Protein AF-A0A1B9F318-F1 (afdb_monomer_lite)

Foldseek 3Di:
DVVVVVVVCCVVPVPDPCQVPDEAEEEQVQPDPVSVVVCVVVVGRYDYDHVCCLVPDPVNPCVCVVVVVVVVVVVVVDPPPPDDVVVVVVVVVVVVVVVD

Organism: NCBI:txid1156395

Structure (mmCIF, N/CA/C/O backbone):
data_AF-A0A1B9F318-F1
#
_entry.id   AF-A0A1B9F318-F1
#
loop_
_atom_site.group_PDB
_atom_site.id
_atom_site.type_symbol
_atom_site.label_atom_id
_atom_site.label_alt_id
_atom_site.label_comp_id
_atom_site.label_asym_id
_atom_site.label_entity_id
_atom_site.label_seq_id
_atom_site.pdbx_PDB_ins_code
_atom_site.Cartn_x
_atom_site.Cartn_y
_atom_site.Cartn_z
_atom_site.occupancy
_atom_site.B_iso_or_equiv
_atom_site.auth_seq_id
_atom_site.auth_comp_id
_atom_site.auth_asym_id
_atom_site.auth_atom_id
_atom_site.pdbx_PDB_model_num
ATOM 1 N N . MET A 1 1 ? 0.352 -1.744 9.295 1.00 79.69 1 MET A N 1
ATOM 2 C CA . MET A 1 1 ? -0.189 -0.459 8.797 1.00 79.69 1 MET A CA 1
ATOM 3 C C . MET A 1 1 ? -1.228 0.053 9.773 1.00 79.69 1 MET A C 1
ATOM 5 O O . MET A 1 1 ? -0.920 0.979 10.502 1.00 79.69 1 MET A O 1
ATOM 9 N N . ILE A 1 2 ? -2.377 -0.620 9.862 1.00 81.81 2 ILE A N 1
ATOM 10 C CA . ILE A 1 2 ? -3.536 -0.183 10.653 1.00 81.81 2 ILE A CA 1
ATOM 11 C C . ILE A 1 2 ? -3.210 -0.118 12.142 1.00 81.81 2 ILE A C 1
ATOM 13 O O . ILE A 1 2 ? -3.437 0.911 12.753 1.00 81.81 2 ILE A O 1
ATOM 17 N N . GLU A 1 3 ? -2.542 -1.132 12.700 1.00 83.12 3 GLU A N 1
ATOM 18 C CA . GLU A 1 3 ? -2.083 -1.091 14.099 1.00 83.12 3 GLU A CA 1
ATOM 19 C C . GLU A 1 3 ? -1.190 0.122 14.405 1.00 83.12 3 GLU A C 1
ATOM 21 O O . GLU A 1 3 ? -1.292 0.721 15.471 1.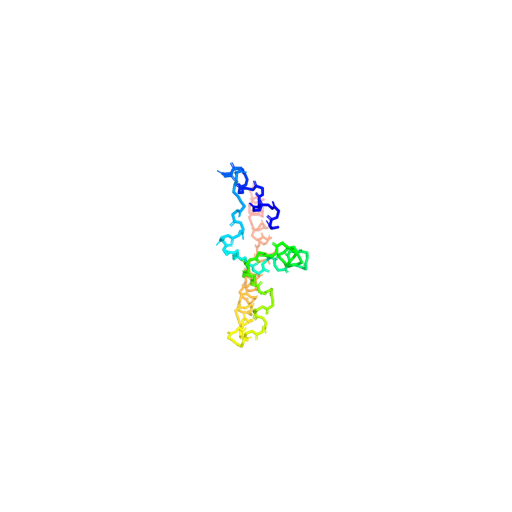00 83.12 3 GLU A O 1
ATOM 26 N N . ARG A 1 4 ? -0.299 0.492 13.475 1.00 83.88 4 ARG A N 1
ATOM 27 C CA . ARG A 1 4 ? 0.602 1.637 13.663 1.00 83.88 4 ARG A CA 1
ATOM 28 C C . ARG A 1 4 ? -0.174 2.945 13.572 1.00 83.88 4 ARG A C 1
ATOM 30 O O . ARG A 1 4 ? 0.007 3.788 14.438 1.00 83.88 4 ARG A O 1
ATOM 37 N N . SER A 1 5 ? -1.048 3.076 12.575 1.00 82.06 5 SER A N 1
ATOM 38 C CA . SER A 1 5 ? -1.942 4.228 12.437 1.00 82.06 5 SER A CA 1
ATOM 39 C C . SER A 1 5 ? -2.833 4.387 13.669 1.00 82.06 5 SER A C 1
ATOM 41 O O . SER A 1 5 ? -2.877 5.467 14.234 1.00 82.06 5 SER A O 1
ATOM 43 N N . SER A 1 6 ? -3.440 3.303 14.159 1.00 81.69 6 SER A N 1
ATOM 44 C CA . SER A 1 6 ? -4.269 3.299 15.369 1.00 81.69 6 SER A CA 1
ATOM 45 C C . SER A 1 6 ? -3.485 3.750 16.602 1.00 81.69 6 SER A C 1
ATOM 47 O O . SER A 1 6 ? -3.947 4.617 17.335 1.00 81.69 6 SER A O 1
ATOM 49 N N . LYS A 1 7 ? -2.261 3.241 16.808 1.00 83.88 7 LYS A N 1
ATOM 50 C CA . LYS A 1 7 ? -1.391 3.690 17.910 1.00 83.88 7 LYS A CA 1
ATOM 51 C C . LYS A 1 7 ? -1.072 5.182 17.823 1.00 83.88 7 LYS A C 1
ATOM 53 O O . LYS A 1 7 ? -1.130 5.863 18.836 1.00 83.88 7 LYS A O 1
ATOM 58 N N . THR A 1 8 ? -0.747 5.687 16.634 1.00 82.81 8 THR A N 1
ATOM 59 C CA . THR A 1 8 ? -0.482 7.118 16.428 1.00 82.81 8 THR A CA 1
ATOM 60 C C . THR A 1 8 ? -1.727 7.963 16.688 1.00 82.81 8 THR A C 1
ATOM 62 O O . THR A 1 8 ? -1.635 8.967 17.384 1.00 82.81 8 THR A O 1
ATOM 65 N N . CYS A 1 9 ? -2.886 7.534 16.194 1.00 76.69 9 CYS A N 1
ATOM 66 C CA . CYS A 1 9 ? -4.161 8.205 16.421 1.00 76.69 9 CYS A CA 1
ATOM 67 C C . CYS A 1 9 ? -4.523 8.268 17.910 1.00 76.69 9 CYS A C 1
ATOM 69 O O . CYS A 1 9 ? -4.856 9.344 18.381 1.00 76.69 9 CYS A O 1
ATOM 71 N N . LYS A 1 10 ? -4.339 7.183 18.674 1.00 80.31 10 LYS A N 1
ATOM 72 C CA . LYS A 1 10 ? -4.583 7.167 20.131 1.00 80.31 10 LYS A CA 1
ATOM 73 C C . LYS A 1 10 ? -3.687 8.122 20.923 1.00 80.31 10 LYS A C 1
ATOM 75 O O . LYS A 1 10 ? -4.085 8.591 21.979 1.00 80.31 10 LYS A O 1
ATOM 80 N N . VAL A 1 11 ? -2.471 8.393 20.442 1.00 83.75 11 VAL A N 1
ATOM 81 C CA . VAL A 1 11 ? -1.568 9.374 21.073 1.00 83.75 11 VAL A CA 1
ATOM 82 C C . VAL A 1 11 ? -2.032 10.808 20.806 1.00 83.75 11 VAL A C 1
ATOM 84 O O . VAL A 1 11 ? -1.849 11.670 21.657 1.00 83.75 11 VAL A O 1
ATOM 87 N N . LEU A 1 12 ? -2.615 11.069 19.633 1.00 77.88 12 LEU A N 1
ATOM 88 C CA . LEU A 1 12 ? -3.090 12.400 19.238 1.00 77.88 12 LEU A CA 1
ATOM 89 C C . LEU A 1 12 ? -4.491 12.708 19.782 1.00 77.88 12 LEU A C 1
ATOM 91 O O . LEU A 1 12 ? -4.774 13.846 20.146 1.00 77.88 12 LEU A O 1
ATOM 95 N N . SER A 1 13 ? -5.358 11.699 19.830 1.00 72.19 13 SER A N 1
ATOM 96 C CA . SER A 1 13 ? -6.759 11.797 20.236 1.00 72.19 13 SER A CA 1
ATOM 97 C C . SER A 1 13 ? -7.138 10.505 20.977 1.00 72.19 13 SER A C 1
ATOM 99 O O . SER A 1 13 ? -7.404 9.488 20.333 1.00 72.19 13 SER A O 1
ATOM 101 N N . PRO A 1 14 ? -7.093 10.501 22.321 1.00 71.38 14 PRO A N 1
ATOM 102 C CA . PRO A 1 14 ? -7.247 9.283 23.123 1.00 71.38 14 PRO A CA 1
ATOM 103 C C . PRO A 1 14 ? -8.645 8.652 23.091 1.00 71.38 14 PRO A C 1
ATOM 105 O O . PRO A 1 14 ? -8.750 7.435 23.244 1.00 71.38 14 PRO A O 1
ATOM 108 N N . ASP A 1 15 ? -9.692 9.456 22.883 1.00 63.78 15 ASP A N 1
ATOM 109 C CA . ASP A 1 15 ? -11.073 9.075 23.220 1.00 63.78 15 ASP A CA 1
ATOM 110 C C . ASP A 1 15 ? -11.967 8.695 22.025 1.00 63.78 15 ASP A C 1
ATOM 112 O O . ASP A 1 15 ? -13.080 8.210 22.227 1.00 63.78 15 ASP A O 1
ATOM 116 N N . GLU A 1 16 ? -11.501 8.842 20.781 1.00 68.06 16 GLU A N 1
ATOM 117 C CA . GLU A 1 16 ? -12.341 8.624 19.595 1.00 68.06 16 GLU A CA 1
ATOM 118 C C . GLU A 1 16 ? -11.854 7.488 18.691 1.00 68.06 16 GLU A C 1
ATOM 120 O O . GLU A 1 16 ? -10.678 7.369 18.333 1.00 68.06 16 GLU A O 1
ATOM 125 N N . ASP A 1 17 ? -12.806 6.657 18.263 1.00 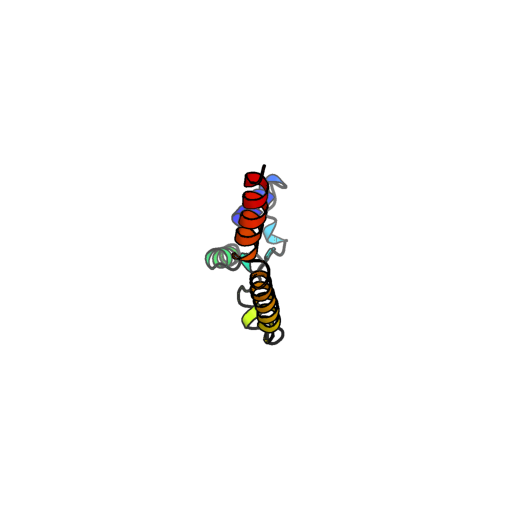73.19 17 ASP A N 1
ATOM 126 C CA . ASP A 1 17 ? -12.577 5.601 17.282 1.00 73.19 17 ASP A CA 1
ATOM 127 C C . ASP A 1 17 ? -12.691 6.176 15.861 1.00 73.19 17 ASP A C 1
ATOM 129 O O . ASP A 1 17 ? -13.687 6.012 15.154 1.00 73.19 17 ASP A O 1
ATOM 133 N N . ILE A 1 18 ? -11.637 6.893 15.463 1.00 77.44 18 ILE A N 1
ATOM 134 C CA . ILE A 1 18 ? -11.533 7.695 14.228 1.00 77.44 18 ILE A CA 1
ATOM 135 C C . ILE A 1 18 ? -11.853 6.885 12.956 1.00 77.44 18 ILE A C 1
ATOM 137 O O . ILE A 1 18 ? -12.275 7.433 11.937 1.00 77.44 18 ILE A O 1
ATOM 141 N N . PHE A 1 19 ? -11.687 5.562 12.995 1.00 78.50 19 PHE A N 1
ATOM 142 C CA . PHE A 1 19 ? -11.906 4.688 11.840 1.00 78.50 19 PHE A CA 1
ATOM 143 C C . PHE A 1 19 ? -13.379 4.504 11.446 1.00 78.50 19 PHE A C 1
ATOM 145 O O . PHE A 1 19 ? -13.634 3.971 10.369 1.00 78.50 19 PHE A O 1
ATOM 152 N N . LYS A 1 20 ? -14.341 4.937 12.274 1.00 78.38 20 LYS A N 1
ATOM 153 C CA . LYS A 1 20 ? -15.775 4.888 11.929 1.00 78.38 20 LYS A CA 1
ATOM 154 C C . LYS A 1 20 ? -16.208 6.006 10.985 1.00 78.38 20 LYS A C 1
ATOM 156 O O . LYS A 1 20 ? -17.154 5.825 10.227 1.00 78.38 20 LYS A O 1
ATOM 161 N N . GLU A 1 21 ? -15.525 7.144 11.031 1.00 81.06 21 GLU A N 1
ATOM 162 C CA . GLU A 1 21 ? -15.869 8.327 10.237 1.00 81.06 21 GLU A CA 1
ATOM 163 C C . GLU A 1 21 ? -14.900 8.533 9.063 1.00 81.06 21 GLU A C 1
ATOM 165 O O . GLU A 1 21 ? -15.271 9.047 8.006 1.00 81.06 21 GLU A O 1
ATOM 170 N N . VAL A 1 22 ? -13.648 8.093 9.218 1.00 84.19 22 VAL A N 1
ATOM 171 C CA . VAL A 1 22 ? -12.575 8.376 8.263 1.00 84.19 22 VAL A CA 1
ATOM 172 C C . VAL A 1 22 ? -12.376 7.245 7.257 1.00 84.19 22 VAL A C 1
ATOM 174 O O . VAL A 1 22 ? -12.275 6.071 7.606 1.00 84.19 22 VAL A O 1
ATOM 177 N N . LYS A 1 23 ? -12.188 7.629 5.989 1.00 89.38 23 LYS A N 1
ATOM 178 C CA . LYS A 1 23 ? -11.790 6.721 4.906 1.00 89.38 23 LYS A CA 1
ATOM 179 C C . LYS A 1 23 ? -10.280 6.524 4.887 1.00 89.38 23 LYS A C 1
ATOM 181 O O . LYS A 1 23 ? -9.516 7.480 4.745 1.00 89.38 23 LYS A O 1
ATOM 186 N N . LEU A 1 24 ? -9.830 5.277 4.971 1.00 88.19 24 LEU A N 1
ATOM 187 C CA . LEU A 1 24 ? -8.408 4.951 5.019 1.00 88.19 24 LEU A CA 1
ATOM 188 C C . LEU A 1 24 ? -7.838 4.711 3.615 1.00 88.19 24 LEU A C 1
ATOM 190 O O . LEU A 1 24 ? -8.073 3.675 3.003 1.00 88.19 24 LEU A O 1
ATOM 194 N N . THR A 1 25 ? -7.012 5.622 3.107 1.00 91.50 25 THR A N 1
ATOM 195 C CA . THR A 1 25 ? -6.293 5.416 1.836 1.00 91.50 25 THR A CA 1
ATOM 196 C C . THR A 1 25 ? -4.879 4.890 2.070 1.00 91.50 25 THR A C 1
ATOM 198 O O . THR A 1 25 ? -4.139 5.450 2.880 1.00 91.50 25 THR A O 1
ATOM 201 N N . ALA A 1 26 ? -4.458 3.859 1.332 1.00 89.94 26 ALA A N 1
ATOM 202 C CA . ALA A 1 26 ? -3.116 3.291 1.452 1.00 89.94 26 ALA A CA 1
ATOM 203 C C . ALA A 1 26 ? -2.457 2.976 0.102 1.00 89.94 26 ALA A C 1
ATOM 205 O O . ALA A 1 26 ? -3.071 2.468 -0.838 1.00 89.94 26 ALA A O 1
ATOM 206 N N . TYR A 1 27 ? -1.146 3.219 0.036 1.00 88.38 27 TYR A N 1
ATOM 207 C CA . TYR A 1 27 ? -0.321 2.900 -1.127 1.00 88.38 27 TYR A CA 1
ATOM 208 C C . TYR A 1 27 ? -0.154 1.390 -1.341 1.00 88.38 27 TYR A C 1
ATOM 210 O O . TYR A 1 27 ? -0.259 0.581 -0.421 1.00 88.38 27 TYR A O 1
ATOM 218 N N . ALA A 1 28 ? 0.262 1.020 -2.554 1.00 85.50 28 ALA A N 1
ATOM 219 C CA . ALA A 1 28 ? 0.421 -0.369 -2.982 1.00 85.50 28 ALA A CA 1
ATOM 220 C C . ALA A 1 28 ? 1.454 -1.190 -2.185 1.00 85.50 28 ALA A C 1
ATOM 222 O O . ALA A 1 28 ? 1.436 -2.421 -2.211 1.00 85.50 28 ALA A O 1
ATOM 223 N N . GLY A 1 29 ? 2.348 -0.522 -1.449 1.00 86.69 29 GLY A N 1
ATOM 224 C CA . GLY A 1 29 ? 3.273 -1.173 -0.517 1.00 86.69 29 GLY A CA 1
ATOM 225 C C . GLY A 1 29 ? 2.583 -1.809 0.696 1.00 86.69 29 GLY A C 1
ATOM 226 O O . GLY A 1 29 ? 3.157 -2.695 1.322 1.00 86.69 29 GLY A O 1
ATOM 227 N N . PHE A 1 30 ? 1.348 -1.405 1.003 1.00 87.25 30 PHE A N 1
ATOM 228 C CA . PHE A 1 30 ? 0.573 -1.913 2.134 1.00 87.25 30 PHE A CA 1
ATOM 229 C C . PHE A 1 30 ? -0.436 -3.004 1.760 1.00 87.25 30 PHE A C 1
ATOM 231 O O . PHE A 1 30 ? -1.137 -3.510 2.637 1.00 87.25 30 PHE A O 1
ATOM 238 N N . HIS A 1 31 ? -0.472 -3.406 0.488 1.00 87.56 31 HIS A N 1
ATOM 239 C CA . HIS A 1 31 ? -1.321 -4.480 -0.014 1.00 87.56 31 HIS A CA 1
ATOM 240 C C . HIS A 1 31 ? -0.771 -5.856 0.403 1.00 87.56 31 HIS A C 1
ATOM 242 O O . HIS A 1 31 ? -0.105 -6.554 -0.369 1.00 87.56 31 HIS A O 1
ATOM 248 N N . THR A 1 32 ? -1.024 -6.238 1.655 1.00 90.50 32 THR A N 1
ATOM 249 C CA . THR A 1 32 ? -0.699 -7.553 2.224 1.00 90.50 32 THR A CA 1
ATOM 250 C C . THR A 1 32 ? -1.971 -8.243 2.705 1.00 90.50 32 THR A C 1
ATOM 252 O O . THR A 1 32 ? -2.892 -7.579 3.173 1.00 90.50 32 THR A O 1
ATOM 255 N N . LYS A 1 33 ? -2.008 -9.582 2.635 1.00 90.88 33 LYS A N 1
ATOM 256 C CA . LYS A 1 33 ? -3.168 -10.385 3.059 1.00 90.88 33 LYS A CA 1
ATOM 257 C C . LYS A 1 33 ? -3.608 -10.045 4.489 1.00 90.88 33 LYS A C 1
ATOM 259 O O . LYS A 1 33 ? -4.757 -9.684 4.690 1.00 90.88 33 LYS A O 1
ATOM 264 N N . LYS A 1 34 ? -2.657 -10.009 5.432 1.00 91.44 34 LYS A N 1
ATOM 265 C CA . LYS A 1 34 ? -2.912 -9.641 6.835 1.00 91.44 34 LYS A CA 1
ATOM 266 C C . LYS A 1 34 ? -3.534 -8.245 6.990 1.00 91.44 34 LYS A C 1
ATOM 268 O O . LYS A 1 34 ? -4.433 -8.069 7.801 1.00 91.44 34 LYS A O 1
ATOM 273 N N . ASN A 1 35 ? -3.056 -7.240 6.244 1.00 89.31 35 ASN A N 1
ATOM 274 C CA . ASN A 1 35 ? -3.636 -5.895 6.332 1.00 89.31 35 ASN A CA 1
ATOM 275 C C . ASN A 1 35 ? -5.066 -5.880 5.790 1.00 89.31 35 ASN A C 1
ATOM 277 O O . ASN A 1 35 ? -5.914 -5.237 6.389 1.00 89.31 35 ASN A O 1
ATOM 281 N N . ILE A 1 36 ? -5.320 -6.578 4.681 1.00 89.88 36 ILE A N 1
ATOM 282 C CA . ILE A 1 36 ? -6.647 -6.655 4.066 1.00 89.88 36 ILE A CA 1
ATOM 283 C C . ILE A 1 36 ? -7.629 -7.370 5.002 1.00 89.88 36 ILE A C 1
ATOM 285 O O . ILE A 1 36 ? -8.689 -6.829 5.286 1.00 89.88 36 ILE A O 1
ATOM 289 N N . GLU A 1 37 ? -7.255 -8.531 5.546 1.00 92.75 37 GLU A N 1
ATOM 290 C CA . GLU A 1 37 ? -8.066 -9.262 6.533 1.00 92.75 37 GLU A CA 1
ATOM 291 C C . GLU A 1 37 ? -8.405 -8.395 7.750 1.00 92.75 37 GLU A C 1
ATOM 293 O O . GLU A 1 37 ? -9.536 -8.420 8.220 1.00 92.75 37 GLU A O 1
ATOM 298 N N . MET A 1 38 ? -7.451 -7.586 8.221 1.00 90.38 38 MET A N 1
ATOM 299 C CA . MET A 1 38 ? -7.660 -6.669 9.340 1.00 90.38 38 MET A CA 1
ATOM 300 C C . MET A 1 38 ? -8.603 -5.502 8.998 1.00 90.38 38 MET A C 1
ATOM 302 O O . MET A 1 38 ? -9.412 -5.136 9.842 1.00 90.38 38 MET A O 1
ATOM 306 N N . VAL A 1 39 ? -8.537 -4.933 7.784 1.00 90.12 39 VAL A N 1
ATOM 307 C CA . VAL A 1 39 ? -9.528 -3.933 7.321 1.00 90.12 39 VAL A CA 1
ATOM 308 C C . VAL A 1 39 ? -10.926 -4.537 7.346 1.00 90.12 39 VAL A C 1
ATOM 310 O O . VAL A 1 39 ? -11.848 -3.932 7.887 1.00 90.12 39 VAL A O 1
ATOM 313 N N . PHE A 1 40 ? -11.069 -5.729 6.762 1.00 90.06 40 PHE A N 1
ATOM 314 C CA . PHE A 1 40 ? -12.361 -6.392 6.632 1.00 90.06 40 PHE A CA 1
ATOM 315 C C . PHE A 1 40 ? -12.951 -6.771 7.988 1.00 90.06 40 PHE A C 1
ATOM 317 O O . PHE A 1 40 ? -14.128 -6.515 8.220 1.00 90.06 40 PHE A O 1
ATOM 324 N N . SER A 1 41 ? -12.154 -7.344 8.895 1.00 89.94 41 SER A N 1
ATOM 325 C CA . SER A 1 41 ? -12.645 -7.757 10.215 1.00 89.94 41 SER A CA 1
ATOM 326 C C . SER A 1 41 ? -13.034 -6.582 11.108 1.00 89.94 41 SER A C 1
ATOM 328 O O . SER A 1 41 ? -13.948 -6.711 11.916 1.00 89.94 41 SER A O 1
ATOM 330 N N . GLN A 1 42 ? -12.366 -5.437 10.956 1.00 87.31 42 GLN A N 1
ATOM 331 C CA . GLN A 1 42 ? -12.662 -4.216 11.707 1.00 87.31 42 GLN A CA 1
ATOM 332 C C . GLN A 1 42 ? -13.742 -3.350 11.040 1.00 87.31 42 GLN A C 1
ATOM 334 O O . GLN A 1 42 ? -14.147 -2.348 11.620 1.00 87.31 42 GLN A O 1
ATOM 339 N N . GLY A 1 43 ? -14.212 -3.719 9.842 1.00 87.88 43 GLY A N 1
ATOM 340 C CA . GLY A 1 43 ? -15.241 -2.972 9.115 1.00 87.88 43 GLY A CA 1
ATOM 341 C C . GLY A 1 43 ? -14.803 -1.568 8.689 1.00 87.88 43 GLY A C 1
ATOM 342 O O . GLY A 1 43 ? -15.634 -0.670 8.612 1.00 87.88 43 GLY A O 1
ATOM 343 N N . ILE A 1 44 ? -13.506 -1.360 8.442 1.00 88.19 44 ILE A N 1
ATOM 344 C CA . ILE A 1 44 ? -12.957 -0.043 8.094 1.00 88.19 44 ILE A CA 1
ATOM 345 C C . ILE A 1 44 ? -13.207 0.241 6.609 1.00 88.19 44 ILE A C 1
ATOM 347 O O . ILE A 1 44 ? -12.820 -0.561 5.756 1.00 88.19 44 ILE A O 1
ATOM 351 N N . ASP A 1 45 ? -13.775 1.405 6.280 1.00 90.25 45 ASP A N 1
ATOM 352 C CA . ASP A 1 45 ? -13.858 1.871 4.889 1.00 90.25 45 ASP A CA 1
ATOM 353 C C . ASP A 1 45 ? -12.460 2.284 4.402 1.00 90.25 45 ASP A C 1
ATOM 355 O O . ASP A 1 45 ? -11.910 3.315 4.805 1.00 90.25 45 ASP A O 1
ATOM 359 N N . ALA A 1 46 ? -11.839 1.443 3.571 1.00 90.62 46 ALA A N 1
ATOM 360 C CA . ALA A 1 46 ? -10.458 1.620 3.145 1.00 90.62 46 ALA A CA 1
ATOM 361 C C . ALA A 1 46 ? -10.241 1.381 1.646 1.00 90.62 46 ALA A C 1
ATOM 363 O O . ALA A 1 46 ? -10.681 0.390 1.066 1.00 90.62 46 ALA A O 1
ATOM 364 N N . TYR A 1 47 ? -9.421 2.242 1.046 1.00 91.31 47 TYR A N 1
ATOM 365 C CA . TYR A 1 47 ? -8.971 2.160 -0.338 1.00 91.31 47 TYR A CA 1
ATOM 366 C C . TYR A 1 47 ? -7.482 1.811 -0.367 1.00 91.31 47 TYR A C 1
ATOM 368 O O . TYR A 1 47 ? -6.615 2.665 -0.160 1.00 91.31 47 TYR A O 1
ATOM 376 N N . ILE A 1 48 ? -7.168 0.542 -0.634 1.00 91.25 48 ILE A N 1
ATOM 377 C CA . ILE A 1 48 ? -5.788 0.049 -0.729 1.00 91.25 48 ILE A CA 1
ATOM 378 C C . ILE A 1 48 ? -5.431 -0.173 -2.198 1.00 91.25 48 ILE A C 1
ATOM 380 O O . ILE A 1 48 ? -6.065 -0.965 -2.893 1.00 91.25 48 ILE A O 1
ATOM 384 N N . ALA A 1 49 ? -4.376 0.489 -2.675 1.00 90.00 49 ALA A N 1
ATOM 385 C CA . ALA A 1 49 ? -3.899 0.284 -4.038 1.00 90.00 49 ALA A CA 1
ATOM 386 C C . ALA A 1 49 ? -3.334 -1.138 -4.235 1.00 90.00 49 ALA A C 1
ATOM 388 O O . ALA A 1 49 ? -2.579 -1.645 -3.409 1.00 90.00 49 ALA A O 1
ATOM 389 N N . ASP A 1 50 ? -3.646 -1.780 -5.361 1.00 87.12 50 ASP A N 1
ATOM 390 C CA . ASP A 1 50 ? -3.114 -3.106 -5.699 1.00 87.12 50 ASP A CA 1
ATOM 391 C C . ASP A 1 50 ? -1.623 -3.038 -6.066 1.00 87.12 50 ASP A C 1
ATOM 393 O O . ASP A 1 50 ? -1.211 -2.225 -6.888 1.00 87.12 50 ASP A O 1
ATOM 397 N N . ARG A 1 51 ? -0.801 -3.955 -5.545 1.00 86.38 51 ARG A N 1
ATOM 398 C CA . ARG A 1 51 ? 0.624 -4.086 -5.899 1.00 86.38 51 ARG A CA 1
ATOM 399 C C . ARG A 1 51 ? 0.863 -4.379 -7.381 1.00 86.38 51 ARG A C 1
ATOM 401 O O . ARG A 1 51 ? 1.910 -4.010 -7.922 1.00 86.38 51 ARG A O 1
ATOM 408 N N . GLN A 1 52 ? -0.083 -5.028 -8.048 1.00 85.69 52 GLN A N 1
ATOM 409 C CA . GLN A 1 52 ? 0.012 -5.403 -9.454 1.00 85.69 52 GLN A CA 1
ATOM 410 C C . GLN A 1 52 ? -0.691 -4.427 -10.400 1.00 85.69 52 GLN A C 1
ATOM 412 O O . GLN A 1 52 ? -0.695 -4.686 -11.602 1.00 85.69 52 GLN A O 1
ATOM 417 N N . PHE A 1 53 ? -1.194 -3.279 -9.922 1.00 87.44 53 PHE A N 1
ATOM 418 C CA . PHE A 1 53 ? -1.930 -2.311 -10.754 1.00 87.44 53 PHE A CA 1
ATOM 419 C C . PHE A 1 53 ? -1.159 -1.945 -12.029 1.00 87.44 53 PHE A C 1
ATOM 421 O O . PHE A 1 53 ? -1.668 -1.957 -13.142 1.00 87.44 53 PHE A O 1
ATOM 428 N N . ARG A 1 54 ? 0.147 -1.769 -11.846 1.00 85.69 54 ARG A N 1
ATOM 429 C CA . ARG A 1 54 ? 1.161 -1.490 -12.855 1.00 85.69 54 ARG A CA 1
ATOM 430 C C . ARG A 1 54 ? 1.266 -2.552 -13.958 1.00 85.69 54 ARG A C 1
ATOM 432 O O . ARG A 1 54 ? 1.683 -2.221 -15.058 1.00 85.69 54 ARG A O 1
ATOM 439 N N . LYS A 1 55 ? 0.982 -3.819 -13.658 1.00 85.75 55 LYS A N 1
ATOM 440 C CA . LYS A 1 55 ? 0.983 -4.917 -14.639 1.00 85.75 55 LYS A CA 1
ATOM 441 C C . LYS A 1 55 ? -0.373 -5.076 -15.331 1.00 85.75 55 LYS A C 1
ATOM 443 O O . LYS A 1 55 ? -0.401 -5.523 -16.468 1.00 85.75 55 LYS A O 1
ATOM 448 N N . ARG A 1 56 ? -1.468 -4.753 -14.635 1.00 85.12 56 ARG A N 1
ATOM 449 C CA . ARG A 1 56 ? -2.844 -4.949 -15.118 1.00 85.12 56 ARG A CA 1
ATOM 450 C C . ARG A 1 56 ? -3.329 -3.813 -16.016 1.00 85.12 56 ARG A C 1
ATOM 452 O O . ARG A 1 56 ? -4.104 -4.059 -16.930 1.00 85.12 56 ARG A O 1
ATOM 459 N N . ASP A 1 57 ? -2.876 -2.590 -15.761 1.00 86.88 57 ASP A N 1
ATOM 460 C CA . ASP A 1 57 ? -3.316 -1.410 -16.502 1.00 86.88 57 ASP A CA 1
ATOM 461 C C . ASP A 1 57 ? -2.617 -1.317 -17.883 1.00 86.88 57 ASP A C 1
ATOM 463 O O . ASP A 1 57 ? -1.381 -1.224 -17.942 1.00 86.88 57 ASP A O 1
ATOM 467 N N . PRO A 1 58 ? -3.383 -1.310 -19.000 1.00 87.94 58 PRO A N 1
ATOM 468 C CA . PRO A 1 58 ? -2.855 -1.177 -20.357 1.00 87.94 58 PRO A CA 1
ATOM 469 C C . PRO A 1 58 ? -1.965 0.052 -20.576 1.00 87.94 58 PRO A C 1
ATOM 471 O O . PRO A 1 58 ? -1.023 -0.019 -21.363 1.00 87.94 58 PRO A O 1
ATOM 474 N N . ARG A 1 59 ? -2.206 1.155 -19.854 1.00 87.00 59 ARG A N 1
ATOM 475 C CA . ARG A 1 59 ? -1.411 2.395 -19.939 1.00 87.00 59 ARG A CA 1
ATOM 476 C C . ARG A 1 59 ? 0.039 2.186 -19.524 1.00 87.00 59 ARG A C 1
ATOM 478 O O . ARG A 1 59 ? 0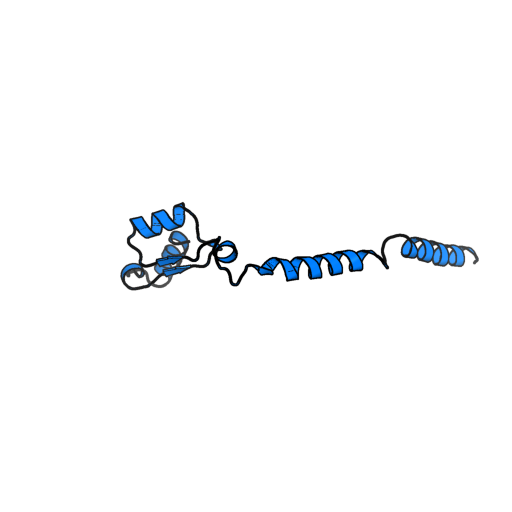.916 2.954 -19.901 1.00 87.00 59 ARG A O 1
ATOM 485 N N . PHE A 1 60 ? 0.308 1.139 -18.749 1.00 82.81 60 PHE A N 1
ATOM 486 C CA . PHE A 1 60 ? 1.646 0.799 -18.303 1.00 82.81 60 PHE A CA 1
ATOM 487 C C . PHE A 1 60 ? 2.319 -0.276 -19.160 1.00 82.81 60 PHE A C 1
ATOM 489 O O . PHE A 1 60 ? 3.405 -0.697 -18.773 1.00 82.81 60 PHE A O 1
ATOM 496 N N . ARG A 1 61 ? 1.751 -0.722 -20.291 1.00 82.00 61 ARG A N 1
ATOM 497 C CA . ARG A 1 61 ? 2.351 -1.771 -21.146 1.00 82.00 61 ARG A CA 1
ATOM 498 C C . ARG A 1 61 ? 3.802 -1.462 -21.530 1.00 82.00 61 ARG A C 1
ATOM 500 O O . ARG A 1 61 ? 4.674 -2.302 -21.324 1.00 82.00 61 ARG A O 1
ATOM 507 N N . ASP A 1 62 ? 4.091 -0.222 -21.916 1.00 82.31 62 ASP A N 1
ATOM 508 C CA . ASP A 1 62 ? 5.421 0.186 -22.394 1.00 82.31 62 ASP A CA 1
ATOM 509 C C . ASP A 1 62 ? 6.389 0.644 -21.288 1.00 82.31 62 ASP A C 1
ATOM 511 O O . ASP A 1 62 ? 7.417 1.271 -21.563 1.00 82.31 62 ASP A O 1
ATOM 515 N N . ARG A 1 63 ? 6.122 0.319 -20.010 1.00 74.50 63 ARG A N 1
ATOM 516 C CA . ARG A 1 63 ? 6.957 0.769 -18.872 1.00 74.50 63 ARG A CA 1
ATOM 517 C C . ARG A 1 63 ? 8.437 0.404 -18.999 1.00 74.50 63 ARG A C 1
ATOM 519 O O . ARG A 1 63 ? 9.304 1.065 -18.427 1.00 74.50 63 ARG A O 1
ATOM 526 N N . ASP A 1 64 ? 8.722 -0.694 -19.693 1.00 76.50 64 ASP A N 1
ATOM 527 C CA . ASP A 1 64 ? 10.054 -1.280 -19.756 1.00 76.50 64 ASP A CA 1
ATOM 528 C C . ASP A 1 64 ? 10.942 -0.576 -20.791 1.00 76.50 64 ASP A C 1
ATOM 530 O O . ASP A 1 64 ? 12.165 -0.733 -20.734 1.00 76.50 64 ASP A O 1
ATOM 534 N N . ARG A 1 65 ? 10.366 0.296 -21.637 1.00 76.38 65 ARG A N 1
ATOM 535 C CA . ARG A 1 65 ? 11.098 1.156 -22.581 1.00 76.38 65 ARG A CA 1
ATOM 536 C C . ARG A 1 65 ? 12.191 1.963 -21.877 1.00 76.38 65 ARG A C 1
ATOM 538 O O . ARG A 1 65 ? 13.341 1.979 -22.312 1.00 76.38 65 ARG A O 1
ATOM 545 N N . PHE A 1 66 ? 11.872 2.554 -20.726 1.00 72.50 66 PHE A N 1
ATOM 546 C CA . PHE A 1 66 ? 12.826 3.356 -19.953 1.00 72.50 66 PHE A CA 1
ATOM 547 C C . PHE A 1 66 ? 13.924 2.513 -19.293 1.00 72.50 66 PHE A C 1
ATOM 549 O O . PHE A 1 66 ? 15.062 2.965 -19.161 1.00 72.50 66 PHE A O 1
ATOM 556 N N . LYS A 1 67 ? 13.639 1.254 -18.927 1.00 74.38 67 LYS A N 1
ATOM 557 C CA . LYS A 1 67 ? 14.658 0.369 -18.337 1.00 74.38 67 LYS A CA 1
ATOM 558 C C . LYS A 1 67 ? 15.763 0.025 -19.332 1.00 74.38 67 LYS A C 1
ATOM 560 O O . LYS A 1 67 ? 16.897 -0.195 -18.910 1.00 74.38 67 LYS A O 1
ATOM 565 N N . GLN A 1 68 ? 15.449 -0.054 -20.624 1.00 72.62 68 GLN A N 1
ATOM 566 C CA . GLN A 1 68 ? 16.441 -0.339 -21.662 1.00 72.62 68 GLN A CA 1
ATOM 567 C C . GLN A 1 68 ? 17.412 0.832 -21.852 1.00 72.62 68 GLN A C 1
ATOM 569 O O . GLN A 1 68 ? 18.622 0.609 -21.870 1.00 72.62 68 GLN A O 1
ATOM 574 N N . ILE A 1 69 ? 16.895 2.065 -21.893 1.00 72.75 69 ILE A N 1
ATOM 575 C CA . ILE A 1 69 ? 17.695 3.297 -22.004 1.00 72.75 69 ILE A CA 1
ATOM 576 C C . ILE A 1 69 ? 18.666 3.398 -20.824 1.00 72.75 69 ILE A C 1
ATOM 578 O O . ILE A 1 69 ? 19.880 3.418 -21.019 1.00 72.75 69 ILE A O 1
ATOM 582 N N . VAL A 1 70 ? 18.146 3.306 -19.595 1.00 73.81 70 VAL A N 1
ATOM 583 C CA . VAL A 1 70 ? 18.970 3.383 -18.381 1.00 73.81 70 VAL A CA 1
ATOM 584 C C . VAL A 1 70 ? 20.026 2.274 -18.349 1.00 73.81 70 VAL A C 1
ATOM 586 O O . VAL A 1 70 ? 21.167 2.525 -17.972 1.00 73.81 70 VAL A O 1
ATOM 589 N N . ARG A 1 71 ? 19.698 1.038 -18.759 1.00 73.12 71 ARG A N 1
ATOM 590 C CA . ARG A 1 71 ? 20.676 -0.066 -18.839 1.00 73.12 71 ARG A CA 1
ATOM 591 C C . ARG A 1 71 ? 21.777 0.198 -19.867 1.00 73.12 71 ARG A C 1
ATOM 593 O O . ARG A 1 71 ? 22.932 -0.113 -19.579 1.00 73.12 71 ARG A O 1
ATOM 600 N N . LYS A 1 72 ? 21.442 0.755 -21.033 1.00 72.31 72 LYS A N 1
ATOM 6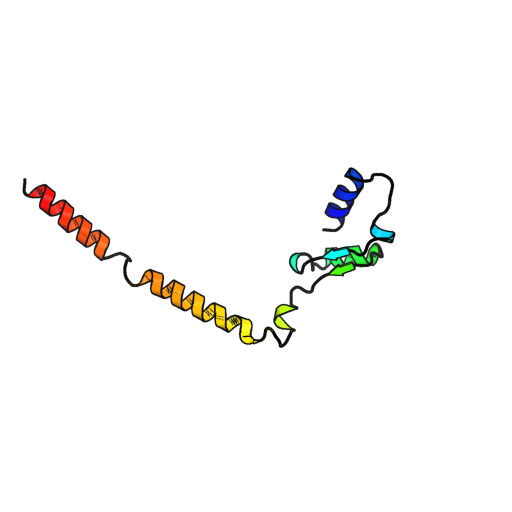01 C CA . LYS A 1 72 ? 22.413 1.113 -22.077 1.00 72.31 72 LYS A CA 1
ATOM 602 C C . LYS A 1 72 ? 23.368 2.200 -21.579 1.00 72.31 72 LYS A C 1
ATOM 604 O O . LYS A 1 72 ? 24.578 2.030 -21.685 1.00 72.31 72 LYS A O 1
ATOM 609 N N . GLU A 1 73 ? 22.838 3.228 -20.920 1.00 70.50 73 GLU A N 1
ATOM 610 C CA . GLU A 1 73 ? 23.627 4.285 -20.272 1.00 70.50 73 GLU A CA 1
ATOM 611 C C . GLU A 1 73 ? 24.475 3.775 -19.095 1.00 70.50 73 GLU A C 1
ATOM 613 O O . GLU A 1 73 ? 25.587 4.241 -18.854 1.00 70.50 73 GLU A O 1
ATOM 618 N N . ARG A 1 74 ? 23.987 2.792 -18.324 1.00 67.50 74 ARG A N 1
ATOM 619 C CA . ARG A 1 74 ? 24.802 2.135 -17.284 1.00 67.50 74 ARG A CA 1
ATOM 620 C C . ARG A 1 74 ? 25.985 1.391 -17.898 1.00 67.50 74 ARG A C 1
ATOM 622 O O . ARG A 1 74 ? 27.068 1.446 -17.332 1.00 67.50 74 ARG A O 1
ATOM 629 N N . LYS A 1 75 ? 25.792 0.703 -19.029 1.00 63.47 75 LYS A N 1
ATOM 630 C CA . LYS A 1 75 ? 26.869 -0.026 -19.719 1.00 63.47 75 LYS A CA 1
ATOM 631 C C . LYS A 1 75 ? 27.897 0.923 -20.340 1.00 63.47 75 LYS A C 1
ATOM 633 O O . LYS A 1 75 ? 29.087 0.674 -20.187 1.00 63.47 75 LYS A O 1
ATOM 638 N N . SER A 1 76 ? 27.469 2.025 -20.961 1.00 62.53 76 SER A N 1
ATOM 639 C CA . SER A 1 76 ? 28.390 3.014 -21.550 1.00 62.53 76 SER A CA 1
ATOM 640 C C . SER A 1 76 ? 29.223 3.768 -20.508 1.00 62.53 76 SER A C 1
ATOM 642 O O . SER A 1 76 ? 30.342 4.184 -20.799 1.00 62.53 76 SER A O 1
ATOM 644 N N . ARG A 1 77 ? 28.740 3.880 -19.262 1.00 58.59 77 ARG A N 1
ATOM 645 C CA . ARG A 1 77 ? 29.530 4.420 -18.141 1.00 58.59 77 ARG A CA 1
ATOM 646 C C . ARG A 1 77 ? 30.772 3.594 -17.794 1.00 58.59 77 ARG A C 1
ATOM 648 O O . ARG A 1 77 ? 31.693 4.135 -17.191 1.00 58.59 77 ARG A O 1
ATOM 655 N N . PHE A 1 78 ? 30.829 2.318 -18.179 1.00 55.56 78 PHE A N 1
ATOM 656 C CA . PHE A 1 78 ? 31.957 1.431 -17.873 1.00 55.56 78 PHE A CA 1
ATOM 657 C C . PHE A 1 78 ? 32.966 1.254 -19.019 1.00 55.56 78 PHE A C 1
ATOM 659 O O . PHE A 1 78 ? 33.951 0.545 -18.828 1.00 55.56 78 PHE A O 1
ATOM 666 N N . THR A 1 79 ? 32.792 1.892 -20.184 1.00 55.81 79 THR A N 1
ATOM 667 C CA . THR A 1 79 ? 33.585 1.543 -21.383 1.00 55.81 79 THR A CA 1
ATOM 668 C C . THR A 1 79 ? 34.675 2.532 -21.805 1.00 55.81 79 THR A C 1
ATOM 670 O O . THR A 1 79 ? 35.334 2.263 -22.800 1.00 55.81 79 THR A O 1
ATOM 673 N N . LEU A 1 80 ? 34.951 3.625 -21.077 1.00 53.28 80 LEU A N 1
ATOM 674 C CA . LEU A 1 80 ? 36.049 4.550 -21.458 1.00 53.28 80 LEU A CA 1
ATOM 675 C C . LEU A 1 80 ? 36.987 5.006 -20.323 1.00 53.28 80 LEU A C 1
ATOM 677 O O . LEU A 1 80 ? 37.956 5.714 -20.578 1.00 53.28 80 LEU A O 1
ATOM 681 N N . ARG A 1 81 ? 36.763 4.584 -19.071 1.00 54.09 81 ARG A N 1
ATOM 682 C CA . ARG A 1 81 ? 37.638 4.920 -17.920 1.00 54.09 81 ARG A CA 1
ATOM 683 C C . ARG A 1 81 ? 37.895 3.745 -16.968 1.00 54.09 81 ARG A C 1
ATOM 685 O O . ARG A 1 81 ? 38.154 3.935 -15.787 1.00 54.09 81 ARG A O 1
ATOM 692 N N . GLY A 1 82 ? 37.796 2.512 -17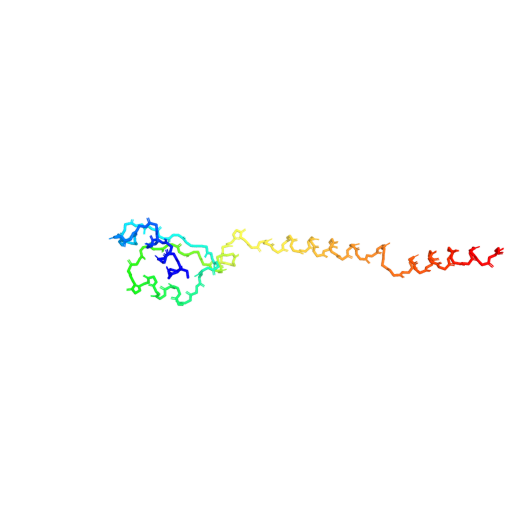.454 1.00 56.75 82 GLY A N 1
ATOM 693 C CA . GLY A 1 82 ? 37.937 1.317 -16.624 1.00 56.75 82 GLY A CA 1
ATOM 694 C C . GLY A 1 82 ? 39.244 0.571 -16.875 1.00 56.75 82 GLY A C 1
ATOM 695 O O . GLY A 1 82 ? 39.363 -0.133 -17.870 1.00 56.75 82 GLY A O 1
ATOM 696 N N . LYS A 1 83 ? 40.169 0.642 -15.913 1.00 53.62 83 LYS A N 1
ATOM 697 C CA . LYS A 1 83 ? 41.261 -0.317 -15.627 1.00 53.62 83 LYS A CA 1
ATOM 698 C C . LYS A 1 83 ? 42.606 -0.186 -16.355 1.00 53.62 83 LYS A C 1
ATOM 700 O O . LYS A 1 83 ? 43.615 -0.396 -15.695 1.00 53.62 83 LYS A O 1
ATOM 705 N N . ARG A 1 84 ? 42.686 0.169 -17.644 1.00 51.38 84 ARG A N 1
ATOM 706 C CA . ARG A 1 84 ? 43.989 0.139 -18.363 1.00 51.38 84 ARG A CA 1
ATOM 707 C C . ARG A 1 84 ? 44.756 1.467 -18.352 1.00 51.38 84 ARG A C 1
ATOM 709 O O . ARG A 1 84 ? 45.973 1.476 -18.209 1.00 51.38 84 ARG A O 1
ATOM 716 N N . THR A 1 85 ? 44.050 2.591 -18.441 1.00 55.12 85 THR A N 1
ATOM 717 C CA . THR A 1 85 ? 44.656 3.934 -18.495 1.00 55.12 85 THR A CA 1
ATOM 718 C C . THR A 1 85 ? 45.184 4.413 -17.147 1.00 55.12 85 THR A C 1
ATOM 720 O O . THR A 1 85 ? 46.178 5.124 -17.110 1.00 55.12 85 THR A O 1
ATOM 723 N N . GLN A 1 86 ? 44.574 3.992 -16.037 1.00 57.88 86 GLN A N 1
ATOM 724 C CA . GLN A 1 86 ? 45.013 4.386 -14.695 1.00 57.88 86 GLN A CA 1
ATOM 725 C C . GLN A 1 86 ? 46.345 3.722 -14.311 1.00 57.88 86 GLN A C 1
ATOM 727 O O . GLN A 1 86 ? 47.206 4.373 -13.730 1.00 57.88 86 GLN A O 1
ATOM 732 N N . TRP A 1 87 ? 46.546 2.461 -14.714 1.00 61.12 87 TRP A N 1
ATOM 733 C CA . TRP A 1 87 ? 47.819 1.751 -14.546 1.00 61.12 87 TRP A CA 1
ATOM 734 C C . TRP A 1 87 ? 48.912 2.303 -15.469 1.00 61.12 87 TRP A C 1
ATOM 736 O O . TRP A 1 87 ? 50.035 2.505 -15.026 1.00 61.12 87 TRP A O 1
ATOM 746 N N . LEU A 1 88 ? 48.583 2.620 -16.727 1.00 63.88 88 LEU A N 1
ATOM 747 C CA . LEU A 1 88 ? 49.530 3.246 -17.660 1.00 63.88 88 LEU A CA 1
ATOM 748 C C . LEU A 1 88 ? 49.945 4.656 -17.212 1.00 63.88 88 LEU A C 1
ATOM 750 O O . LEU A 1 88 ? 51.123 4.991 -17.292 1.00 63.88 88 LEU A O 1
ATOM 754 N N . LEU A 1 89 ? 49.008 5.459 -16.692 1.00 61.62 89 LEU A N 1
ATOM 755 C CA . LEU A 1 89 ? 49.310 6.780 -16.136 1.00 61.62 89 LEU A CA 1
ATOM 756 C C . LEU A 1 89 ? 50.153 6.666 -14.857 1.00 61.62 89 LEU A C 1
ATOM 758 O O . LEU A 1 89 ? 51.111 7.417 -14.700 1.00 61.62 89 LEU A O 1
ATOM 762 N N . TYR A 1 90 ? 49.854 5.694 -13.987 1.00 69.69 90 TYR A N 1
ATOM 763 C CA . TYR A 1 90 ? 50.690 5.381 -12.826 1.00 69.69 90 TYR A CA 1
ATOM 764 C C . TYR A 1 90 ? 52.114 4.991 -13.246 1.00 69.69 90 TYR A C 1
ATOM 766 O O . TYR A 1 90 ? 53.062 5.590 -12.755 1.00 69.69 90 TYR A O 1
ATOM 774 N N . CYS A 1 91 ? 52.289 4.072 -14.204 1.00 69.12 91 CYS A N 1
ATOM 775 C CA . CYS A 1 91 ? 53.615 3.676 -14.694 1.00 69.12 91 CYS A CA 1
ATOM 776 C C . CYS A 1 91 ? 54.397 4.837 -15.326 1.00 69.12 91 CYS A C 1
ATOM 778 O O . CYS A 1 91 ? 55.599 4.939 -15.103 1.00 69.12 91 CYS A O 1
ATOM 780 N N . LEU A 1 92 ? 53.739 5.722 -16.082 1.00 71.88 92 LEU A N 1
ATOM 781 C CA . LEU A 1 92 ? 54.386 6.898 -16.676 1.00 71.88 92 LEU A CA 1
ATOM 782 C C . LEU A 1 92 ? 54.874 7.883 -15.606 1.00 71.88 92 LEU A C 1
ATOM 784 O O . LEU A 1 92 ? 56.036 8.280 -15.633 1.00 71.88 92 LEU A O 1
ATOM 788 N N . VAL A 1 93 ? 54.022 8.228 -14.635 1.00 70.38 93 VAL A N 1
ATOM 789 C CA . VAL A 1 93 ? 54.395 9.127 -13.527 1.00 70.38 93 VAL A CA 1
ATOM 790 C C . VAL A 1 93 ? 55.506 8.509 -12.671 1.00 70.38 93 VAL A C 1
ATOM 792 O O . VAL A 1 93 ? 56.460 9.191 -12.301 1.00 70.38 93 VAL A O 1
ATOM 795 N N . HIS A 1 94 ? 55.422 7.208 -12.387 1.00 62.91 94 HIS A N 1
ATOM 796 C CA . HIS A 1 94 ? 56.381 6.528 -11.518 1.00 62.91 94 HIS A CA 1
ATOM 797 C C . HIS A 1 94 ? 57.746 6.305 -12.189 1.00 62.91 94 HIS A C 1
ATOM 799 O O . HIS A 1 94 ? 58.762 6.362 -11.505 1.00 62.91 94 HIS A O 1
ATOM 805 N N . ASN A 1 95 ? 57.800 6.110 -13.512 1.00 63.62 95 ASN A N 1
ATOM 806 C CA . ASN A 1 95 ? 59.066 6.004 -14.246 1.00 63.62 95 ASN A CA 1
ATOM 807 C C . ASN A 1 95 ? 59.793 7.349 -14.358 1.00 63.62 95 ASN A C 1
ATOM 809 O O . ASN A 1 95 ? 61.009 7.383 -14.216 1.00 63.62 95 ASN A O 1
ATOM 813 N N . ILE A 1 96 ? 59.071 8.459 -14.550 1.00 65.19 96 ILE A N 1
ATOM 814 C CA . ILE A 1 96 ? 59.678 9.802 -14.588 1.00 65.19 96 ILE A CA 1
ATOM 815 C C . ILE A 1 96 ? 60.298 10.156 -13.226 1.00 65.19 96 ILE A C 1
ATOM 817 O O . ILE A 1 96 ? 61.390 10.710 -13.176 1.00 65.19 96 ILE A O 1
ATOM 821 N N . SER A 1 97 ? 59.662 9.753 -12.120 1.00 53.59 97 SER A N 1
ATOM 822 C CA . SER A 1 97 ? 60.195 9.952 -10.763 1.00 53.59 97 SER A CA 1
ATOM 823 C C . SER A 1 97 ? 61.423 9.091 -10.424 1.00 53.59 97 SER A C 1
ATOM 825 O O . SER A 1 97 ? 61.981 9.265 -9.345 1.00 53.59 97 SER A O 1
ATOM 827 N N . LYS A 1 98 ? 61.823 8.150 -11.292 1.00 57.44 98 LYS A N 1
ATOM 828 C CA . LYS A 1 98 ? 63.016 7.300 -11.118 1.00 57.44 98 LYS A CA 1
ATOM 829 C C . LYS A 1 98 ? 64.199 7.704 -12.007 1.00 57.44 98 LYS A C 1
ATOM 831 O O . LYS A 1 98 ? 65.216 7.019 -11.993 1.00 57.44 98 LYS A O 1
ATOM 836 N N . ILE A 1 99 ? 64.047 8.762 -12.809 1.00 62.25 99 ILE A N 1
ATOM 837 C CA . ILE A 1 99 ? 65.081 9.289 -13.723 1.00 62.25 99 ILE A CA 1
ATOM 838 C C . ILE A 1 99 ? 65.836 10.487 -13.090 1.00 62.25 99 ILE A C 1
ATOM 840 O O . ILE A 1 99 ? 66.711 11.079 -13.716 1.00 62.25 99 ILE A O 1
ATOM 844 N N . HIS A 1 100 ? 65.545 10.817 -11.830 1.00 47.72 100 HIS A N 1
ATOM 845 C CA . HIS A 1 100 ? 66.320 11.730 -10.982 1.00 47.72 100 HIS A CA 1
ATOM 846 C C . HIS A 1 100 ? 66.779 10.979 -9.730 1.00 47.72 100 HIS A C 1
ATOM 848 O O . HIS A 1 100 ? 67.814 11.380 -9.159 1.0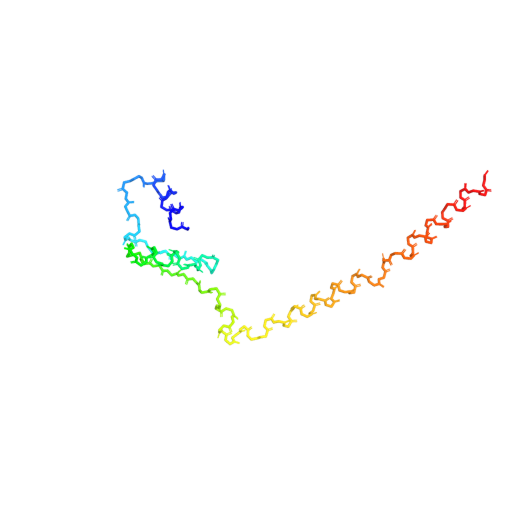0 47.72 100 HIS A O 1
#

Secondary structure (DSSP, 8-state):
-HHHHHHHHHHH-SS--GGGT--EEE-GGG--HHHHHHHHHHT--EEE--TTHHHH-GGGGGGGHHHHHHHHHHHHTTSSSSSHHHHHHHHHHHHHTT--

Radius of gyration: 28.13 Å; chains: 1; bounding box: 82×23×46 Å

Sequence (100 aa):
MIERSSKTCKVLSPDEDIFKEVKLTAYAGFHTKKNIEMVFSQGIDAYIADRQFRKRDPRFRDRDRFKQIVRKERKSRFTLRGKRTQWLLYCLVHNISKIH

pLDDT: mean 76.9, std 12.16, range [47.72, 92.75]